Protein AF-A0A0G1YVW8-F1 (afdb_monomer)

Sequence (147 aa):
MKLVPSGYRIFFRPSSGHHAQVIDDNDINVIQISGDFAQLRTLLSLMHEIGHLHADKQYDPGMAKKISDVRKAYTNYSVKLTENDLQLVVQDEINAWDFVLNQLQPFINPPAHPLLSENAIKEDMEHSLKSYRKIIDERLGRVPISL

Solvent-accessible surface area (backbone atoms only — not comparable to full-atom values): 8468 Å² total; per-residue (Å²): 133,75,80,67,63,91,81,56,45,82,42,79,39,78,57,84,85,54,89,64,56,59,49,78,39,78,93,74,32,34,41,39,33,34,58,79,52,61,70,68,57,45,47,52,52,50,41,34,55,42,12,42,63,55,47,40,69,78,42,57,73,69,56,32,49,49,50,52,54,44,56,65,36,70,82,35,86,89,53,90,74,53,72,69,56,54,49,50,49,54,52,45,52,51,45,6,50,52,42,34,54,66,73,42,39,74,42,30,61,69,54,77,39,81,83,42,24,65,64,46,51,49,51,56,49,51,55,51,52,50,55,50,52,45,54,50,26,56,74,70,71,42,80,66,80,84,126

Structure (mmCIF, N/CA/C/O backbone):
data_AF-A0A0G1YVW8-F1
#
_entry.id   AF-A0A0G1YVW8-F1
#
loop_
_atom_site.group_PDB
_atom_site.id
_atom_site.type_symbol
_atom_site.label_atom_id
_atom_site.label_alt_id
_atom_site.label_comp_id
_atom_site.label_asym_id
_atom_site.label_entity_id
_atom_site.label_seq_id
_atom_site.pdbx_PDB_ins_code
_atom_site.Cartn_x
_atom_site.Cartn_y
_atom_site.Cartn_z
_atom_site.occupancy
_atom_site.B_iso_or_equiv
_atom_site.auth_seq_id
_atom_site.auth_comp_id
_atom_site.auth_asym_id
_atom_site.auth_atom_id
_atom_site.pdbx_PDB_model_num
ATOM 1 N N . MET A 1 1 ? -20.355 5.185 3.415 1.00 48.78 1 MET A N 1
ATOM 2 C CA . MET A 1 1 ? -19.438 4.624 2.396 1.00 48.78 1 MET A CA 1
ATOM 3 C C . MET A 1 1 ? -19.146 3.176 2.776 1.00 48.78 1 MET A C 1
ATOM 5 O O . 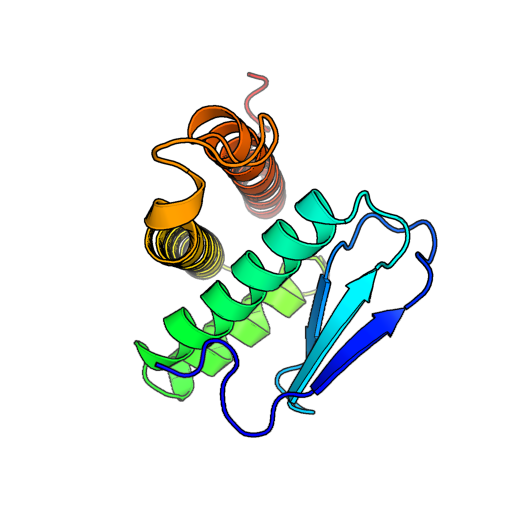MET A 1 1 ? -18.987 2.927 3.963 1.00 48.78 1 MET A O 1
ATOM 9 N N . LYS A 1 2 ? -19.143 2.214 1.841 1.00 58.91 2 LYS A N 1
ATOM 10 C CA . LYS A 1 2 ? -18.641 0.858 2.144 1.00 58.91 2 LYS A CA 1
ATOM 11 C C . LYS A 1 2 ? -17.110 0.908 2.117 1.00 58.91 2 LYS A C 1
ATOM 13 O O . LYS A 1 2 ? -16.564 1.389 1.129 1.00 58.91 2 LYS A O 1
ATOM 18 N N . LEU A 1 3 ? -16.455 0.466 3.196 1.00 70.31 3 LEU A N 1
ATOM 19 C CA . LEU A 1 3 ? -14.991 0.499 3.327 1.00 70.31 3 LEU A CA 1
ATOM 20 C C . LEU A 1 3 ? -14.322 -0.409 2.289 1.00 70.31 3 LEU A C 1
ATOM 22 O O . LEU A 1 3 ? -13.488 0.054 1.523 1.00 70.31 3 LEU A O 1
ATOM 26 N N . VAL A 1 4 ? -14.765 -1.661 2.189 1.00 77.69 4 VAL A N 1
ATOM 27 C CA . VAL A 1 4 ? -14.281 -2.621 1.188 1.00 77.69 4 VAL A CA 1
ATOM 28 C C . VAL A 1 4 ? -15.076 -2.456 -0.119 1.00 77.69 4 VAL A C 1
ATOM 30 O O . VAL A 1 4 ? -16.315 -2.445 -0.063 1.00 77.69 4 VAL A O 1
ATOM 33 N N . PRO A 1 5 ? -14.425 -2.326 -1.294 1.00 72.62 5 PRO A N 1
ATOM 34 C CA . PRO A 1 5 ? -15.119 -2.299 -2.581 1.00 72.62 5 PRO A CA 1
ATOM 35 C C . PRO A 1 5 ? -15.960 -3.564 -2.820 1.00 72.62 5 PRO A C 1
ATOM 37 O O . PRO A 1 5 ? -15.585 -4.668 -2.428 1.00 72.62 5 PRO A O 1
ATOM 40 N N . SER A 1 6 ? -17.112 -3.416 -3.482 1.00 74.62 6 SER A N 1
ATOM 41 C CA . SER A 1 6 ? -17.972 -4.555 -3.828 1.00 74.62 6 SER A CA 1
ATOM 42 C C . SER A 1 6 ? -17.209 -5.586 -4.665 1.00 74.62 6 SER A C 1
ATOM 44 O O . SER A 1 6 ? -16.574 -5.220 -5.647 1.00 74.62 6 SER A O 1
ATOM 46 N N . GLY A 1 7 ? -17.317 -6.866 -4.304 1.00 76.00 7 GLY A N 1
ATOM 47 C CA . GLY A 1 7 ? -16.670 -7.970 -5.025 1.00 76.00 7 GLY A CA 1
ATOM 48 C C . GLY A 1 7 ? -15.345 -8.439 -4.421 1.00 76.00 7 GLY A C 1
ATOM 49 O O . GLY A 1 7 ? -14.922 -9.547 -4.740 1.00 76.00 7 GLY A O 1
ATOM 50 N N . TYR A 1 8 ? -14.743 -7.674 -3.501 1.00 80.12 8 TYR A N 1
ATOM 51 C CA . TYR A 1 8 ? -13.547 -8.111 -2.780 1.00 80.12 8 TYR A CA 1
ATOM 52 C C . TYR A 1 8 ? -13.882 -9.074 -1.640 1.00 80.12 8 TYR A C 1
ATOM 54 O O . TYR A 1 8 ? -14.858 -8.893 -0.906 1.00 80.12 8 TYR A O 1
ATOM 62 N N . ARG A 1 9 ? -13.043 -10.098 -1.478 1.00 80.31 9 ARG A N 1
ATOM 63 C CA . ARG A 1 9 ? -13.095 -11.059 -0.369 1.00 80.31 9 ARG A CA 1
ATOM 64 C C . ARG A 1 9 ? -11.868 -10.886 0.520 1.00 80.31 9 ARG A C 1
ATOM 66 O O . ARG A 1 9 ? -10.756 -10.787 0.014 1.00 80.31 9 ARG A O 1
ATOM 73 N N . ILE A 1 10 ? -12.071 -10.894 1.836 1.00 78.81 10 ILE A N 1
ATOM 74 C CA . ILE A 1 10 ? -10.984 -10.845 2.822 1.00 78.81 10 ILE A CA 1
ATOM 75 C C . ILE A 1 10 ? -10.732 -12.261 3.337 1.00 78.81 10 ILE A C 1
ATOM 77 O O . ILE A 1 10 ? -11.660 -12.916 3.815 1.00 78.81 10 ILE A O 1
ATOM 81 N N . PHE A 1 11 ? -9.488 -12.725 3.260 1.00 77.62 11 PHE A N 1
ATOM 82 C CA . PHE A 1 11 ? -9.065 -14.023 3.779 1.00 77.62 11 PHE A CA 1
ATOM 83 C C . PHE A 1 11 ? -7.999 -13.840 4.853 1.00 77.62 11 PHE A C 1
ATOM 85 O O . PHE A 1 11 ? -6.960 -13.242 4.598 1.00 77.62 11 PHE A O 1
ATOM 92 N N . PHE A 1 12 ? -8.230 -14.405 6.035 1.00 73.69 12 PHE A N 1
ATOM 93 C CA . PHE A 1 12 ? -7.212 -14.499 7.079 1.00 73.69 12 PHE A CA 1
ATOM 94 C C . PHE A 1 12 ? -6.465 -15.823 6.917 1.00 73.69 12 PHE A C 1
ATOM 96 O O . PHE A 1 12 ? -7.084 -16.888 6.940 1.00 73.69 12 PHE A O 1
ATOM 103 N N . ARG A 1 13 ? -5.147 -15.765 6.732 1.00 71.94 13 ARG A N 1
ATOM 104 C CA . ARG A 1 13 ? -4.276 -16.937 6.564 1.00 71.94 13 ARG A CA 1
ATOM 105 C C . ARG A 1 13 ? -3.252 -17.016 7.702 1.00 71.94 13 ARG A C 1
ATOM 107 O O . ARG A 1 13 ? -2.814 -15.967 8.159 1.00 71.94 13 ARG A O 1
ATOM 114 N N . PRO A 1 14 ? -2.819 -18.206 8.140 1.00 66.38 14 PRO A N 1
ATOM 115 C CA . PRO A 1 14 ? -1.661 -18.333 9.032 1.00 66.38 14 PRO A CA 1
ATOM 116 C C . PRO A 1 14 ? -0.419 -17.677 8.400 1.00 66.38 14 PRO A C 1
ATOM 118 O O . PRO A 1 14 ? -0.265 -17.741 7.175 1.00 66.38 14 PRO A O 1
ATOM 121 N N . SER A 1 15 ? 0.460 -17.039 9.182 1.00 62.38 15 SER A N 1
ATOM 122 C CA . SER A 1 15 ? 1.692 -16.451 8.632 1.00 62.38 15 SER A CA 1
ATOM 123 C C . SER A 1 15 ? 2.592 -17.554 8.088 1.00 62.38 15 SER A C 1
ATOM 125 O O . SER A 1 15 ? 2.851 -18.556 8.751 1.00 62.38 15 SER A O 1
ATOM 127 N N . SER A 1 16 ? 3.143 -17.360 6.891 1.00 55.50 16 SER A N 1
ATOM 128 C CA . SER A 1 16 ? 4.136 -18.277 6.323 1.00 55.50 16 SER A CA 1
ATOM 129 C C . SER A 1 16 ? 5.554 -18.028 6.864 1.00 55.50 16 SER A C 1
ATOM 131 O O . SER A 1 16 ? 6.524 -18.442 6.238 1.00 55.50 16 SER A O 1
ATOM 133 N N . GLY A 1 17 ? 5.705 -17.264 7.954 1.00 49.62 17 GLY A N 1
ATOM 134 C CA . GLY A 1 17 ? 7.006 -16.780 8.436 1.00 49.62 17 GLY A CA 1
ATOM 135 C C . GLY A 1 17 ? 7.623 -15.676 7.564 1.00 49.62 17 GLY A C 1
ATOM 136 O O . GLY A 1 17 ? 8.713 -15.195 7.859 1.00 49.62 17 GLY A O 1
ATOM 137 N N . HIS A 1 18 ? 6.925 -15.239 6.512 1.00 45.44 18 HIS A N 1
ATOM 138 C CA . HIS A 1 18 ? 7.307 -14.096 5.691 1.00 45.44 18 HIS A CA 1
ATOM 139 C C . HIS A 1 18 ? 6.506 -12.869 6.128 1.00 45.44 18 HIS A C 1
ATOM 141 O O . HIS A 1 18 ? 5.283 -12.921 6.216 1.00 45.44 18 HIS A O 1
ATOM 147 N N . HIS A 1 19 ? 7.197 -11.755 6.377 1.00 44.28 19 HIS A N 1
ATOM 148 C CA . HIS A 1 19 ? 6.648 -10.488 6.883 1.00 44.28 19 HIS A CA 1
ATOM 149 C C . HIS A 1 19 ? 5.644 -9.777 5.951 1.00 44.28 19 HIS A C 1
ATOM 151 O O . HIS A 1 19 ? 5.289 -8.632 6.216 1.00 44.28 19 HIS A O 1
ATOM 157 N N . ALA A 1 20 ? 5.166 -10.421 4.882 1.00 48.56 20 ALA A N 1
ATOM 158 C CA . ALA A 1 20 ? 4.085 -9.884 4.064 1.00 48.56 20 ALA A CA 1
ATOM 159 C C . ALA A 1 20 ? 2.782 -9.916 4.882 1.00 48.56 20 ALA A C 1
ATOM 161 O O . ALA A 1 20 ? 2.141 -10.963 5.045 1.00 48.56 20 ALA A O 1
ATOM 162 N N . GLN A 1 21 ? 2.446 -8.764 5.465 1.00 55.81 21 GLN A N 1
ATOM 163 C CA . GLN A 1 21 ? 1.298 -8.594 6.354 1.00 55.81 21 GLN A CA 1
ATOM 164 C C . GLN A 1 21 ? -0.016 -8.759 5.593 1.00 55.81 21 GLN A C 1
ATOM 166 O O . GLN A 1 21 ? -0.935 -9.395 6.114 1.00 55.81 21 GLN A O 1
ATOM 171 N N . VAL A 1 22 ? -0.068 -8.270 4.351 1.00 56.94 22 VAL A N 1
ATOM 172 C CA . VAL A 1 22 ? -1.208 -8.424 3.454 1.00 56.94 22 VAL A CA 1
ATOM 173 C C . VAL A 1 22 ? -0.735 -8.600 2.005 1.00 56.94 22 VAL A C 1
ATOM 175 O O . VAL A 1 22 ? 0.336 -8.127 1.636 1.00 56.94 22 VAL A O 1
ATOM 178 N N . ILE A 1 23 ? -1.484 -9.367 1.210 1.00 61.34 23 ILE A N 1
ATOM 179 C CA . ILE A 1 23 ? -1.325 -9.459 -0.246 1.00 61.34 23 ILE A CA 1
ATOM 180 C C . ILE A 1 23 ? -2.685 -9.173 -0.870 1.00 61.34 23 ILE A C 1
ATOM 182 O O . ILE A 1 23 ? -3.627 -9.942 -0.657 1.00 61.34 23 ILE A O 1
ATOM 186 N N . ASP A 1 24 ? -2.770 -8.101 -1.646 1.00 57.16 24 ASP A N 1
ATOM 187 C CA . ASP A 1 24 ? -3.886 -7.851 -2.547 1.00 57.16 24 ASP A CA 1
ATOM 188 C C . ASP A 1 24 ? -3.640 -8.514 -3.911 1.00 57.16 24 ASP A C 1
ATOM 190 O O . ASP A 1 24 ? -2.637 -8.271 -4.590 1.00 57.16 24 ASP A O 1
ATOM 194 N N . ASP A 1 25 ? -4.569 -9.383 -4.300 1.00 65.75 25 ASP A N 1
ATOM 195 C CA . ASP A 1 25 ? -4.660 -9.935 -5.643 1.00 65.75 25 ASP A CA 1
ATOM 196 C C . ASP A 1 25 ? -5.881 -9.343 -6.351 1.00 65.75 25 ASP A C 1
ATOM 198 O O . ASP A 1 25 ? -6.989 -9.900 -6.348 1.00 65.75 25 ASP A O 1
ATOM 202 N N . ASN A 1 26 ? -5.636 -8.191 -6.977 1.00 62.72 26 ASN A N 1
ATOM 203 C CA . ASN A 1 26 ? -6.591 -7.469 -7.810 1.00 62.72 26 ASN A CA 1
ATOM 204 C C . ASN A 1 26 ? -7.163 -8.315 -8.956 1.00 62.72 26 ASN A C 1
ATOM 206 O O . ASN A 1 26 ? -8.278 -8.050 -9.402 1.00 62.72 26 ASN A O 1
ATOM 210 N N . ASP A 1 27 ? -6.454 -9.351 -9.419 1.00 65.38 27 ASP A N 1
ATOM 211 C CA . ASP A 1 27 ? -6.925 -10.176 -10.535 1.00 65.38 27 ASP A CA 1
ATOM 212 C C . ASP A 1 27 ? -8.087 -11.092 -10.102 1.00 65.38 27 ASP A C 1
ATOM 214 O O . ASP A 1 27 ? -8.952 -11.440 -10.909 1.00 65.38 27 ASP A O 1
ATOM 218 N N . ILE A 1 28 ? -8.158 -11.446 -8.811 1.00 72.12 28 ILE A N 1
ATOM 219 C CA . ILE A 1 28 ? -9.218 -12.293 -8.231 1.00 72.12 28 ILE A CA 1
ATOM 220 C C . ILE A 1 28 ? -10.055 -11.590 -7.149 1.00 72.12 28 ILE A C 1
ATOM 222 O O . ILE A 1 28 ? -10.913 -12.236 -6.528 1.00 72.12 28 ILE A O 1
ATOM 226 N N . ASN A 1 29 ? -9.838 -10.285 -6.952 1.00 77.06 29 ASN A N 1
ATOM 227 C CA . ASN A 1 29 ? -10.461 -9.431 -5.936 1.00 77.06 29 ASN A CA 1
ATOM 228 C C . ASN A 1 29 ? -10.339 -10.025 -4.524 1.00 77.06 29 ASN A C 1
ATOM 230 O O . ASN A 1 29 ? -11.338 -10.326 -3.856 1.00 77.06 29 ASN A O 1
ATOM 234 N N . VAL A 1 30 ? -9.108 -10.271 -4.076 1.00 79.12 30 VAL A N 1
ATOM 235 C CA . VAL A 1 30 ? -8.841 -10.886 -2.771 1.00 79.12 30 VAL A CA 1
ATOM 236 C C . VAL A 1 30 ? -7.804 -10.096 -1.984 1.00 79.12 30 VAL A C 1
ATOM 238 O O . VAL A 1 30 ? -6.695 -9.909 -2.458 1.00 79.12 30 VAL A O 1
ATOM 241 N N . ILE A 1 31 ? -8.134 -9.770 -0.731 1.00 77.31 31 ILE A N 1
ATOM 242 C CA . ILE A 1 31 ? -7.188 -9.255 0.266 1.00 77.31 31 ILE A CA 1
ATOM 243 C C . ILE A 1 31 ? -6.832 -10.400 1.222 1.00 77.31 31 ILE A C 1
ATOM 245 O O . ILE A 1 31 ? -7.697 -10.895 1.952 1.00 77.31 31 ILE A O 1
ATOM 249 N N . GLN A 1 32 ? -5.576 -10.847 1.224 1.00 74.44 32 GLN A N 1
ATOM 250 C CA . GLN A 1 32 ? -5.090 -11.906 2.117 1.00 74.44 32 GLN A CA 1
ATOM 251 C C . GLN A 1 32 ? -4.321 -11.319 3.292 1.00 74.44 32 GLN A C 1
ATOM 253 O O . GLN A 1 32 ? -3.245 -10.781 3.083 1.00 74.44 32 GLN A O 1
ATOM 258 N N . ILE A 1 33 ? -4.797 -11.493 4.521 1.00 72.31 33 ILE A N 1
ATOM 259 C CA . ILE A 1 33 ? -4.173 -10.953 5.731 1.00 72.31 33 ILE A CA 1
ATOM 260 C C . ILE A 1 33 ? -3.539 -12.082 6.536 1.00 72.31 33 ILE A C 1
ATOM 262 O O . ILE A 1 33 ? -4.185 -13.090 6.830 1.00 72.31 33 ILE A O 1
ATOM 266 N N . SER A 1 34 ? -2.288 -11.907 6.936 1.00 70.38 34 SER A N 1
ATOM 267 C CA . SER A 1 34 ? -1.614 -12.833 7.846 1.00 70.38 34 SER A CA 1
ATOM 268 C C . SER A 1 34 ? -2.208 -12.703 9.263 1.00 70.38 34 SER A C 1
ATOM 270 O O . SER A 1 34 ? -2.252 -11.620 9.838 1.00 70.38 34 SER A O 1
ATOM 272 N N . GLY A 1 35 ? -2.709 -13.803 9.825 1.00 62.97 35 GLY A N 1
ATOM 273 C CA . GLY A 1 35 ? -3.508 -13.849 11.056 1.00 62.97 35 GLY A CA 1
ATOM 274 C C . GLY A 1 35 ? -2.708 -13.833 12.360 1.00 62.97 35 GLY A C 1
ATOM 275 O O . GLY A 1 35 ? -3.307 -13.762 13.429 1.00 62.97 35 GLY A O 1
ATOM 276 N N . ASP A 1 36 ? -1.378 -13.867 12.282 1.00 64.44 36 ASP A N 1
ATOM 277 C CA . ASP A 1 36 ? -0.509 -14.066 13.452 1.00 64.44 36 ASP A CA 1
ATOM 278 C C . ASP A 1 36 ? -0.110 -12.744 14.139 1.00 64.44 36 ASP A C 1
ATOM 280 O O . ASP A 1 36 ? 0.687 -12.729 15.078 1.00 64.44 36 ASP A O 1
ATOM 284 N N . PHE A 1 37 ? -0.658 -11.616 13.680 1.00 62.66 37 PHE A N 1
ATOM 285 C CA . PHE A 1 37 ? -0.424 -10.294 14.258 1.00 62.66 37 PHE A CA 1
ATOM 286 C C . PHE A 1 37 ? -1.464 -9.942 15.332 1.00 62.66 37 PHE A C 1
ATOM 288 O O . PHE A 1 37 ? -2.592 -10.437 15.336 1.00 62.66 37 PHE A O 1
ATOM 295 N N . ALA A 1 38 ? -1.096 -9.037 16.247 1.00 64.56 38 ALA A N 1
ATOM 296 C CA . ALA A 1 38 ? -2.050 -8.456 17.190 1.00 64.56 38 ALA A CA 1
ATOM 297 C C . ALA A 1 38 ? -3.222 -7.814 16.422 1.00 64.56 38 ALA A C 1
ATOM 299 O O . ALA A 1 38 ? -2.988 -7.072 15.469 1.00 64.56 38 ALA A O 1
ATOM 300 N N . GLN A 1 39 ? -4.463 -8.054 16.865 1.00 68.50 39 GLN A N 1
ATOM 301 C CA . GLN A 1 39 ? -5.703 -7.701 16.144 1.00 68.50 39 GLN A CA 1
ATOM 302 C C . GLN A 1 39 ? -5.737 -6.263 15.594 1.00 68.50 39 GLN A C 1
ATOM 304 O O . GLN A 1 39 ? -6.267 -6.021 14.514 1.00 68.50 39 GLN A O 1
ATOM 309 N N . LEU A 1 40 ? -5.146 -5.310 16.317 1.00 68.81 40 LEU A N 1
ATOM 310 C CA . LEU A 1 40 ? -5.093 -3.904 15.912 1.00 68.81 40 LEU A CA 1
ATOM 311 C C . LEU A 1 40 ? -4.103 -3.633 14.773 1.00 68.81 40 LEU A C 1
ATOM 313 O O . LEU A 1 40 ? -4.411 -2.841 13.889 1.00 68.81 40 LEU A O 1
ATOM 317 N N . ARG A 1 41 ? -2.956 -4.321 14.744 1.00 70.62 41 ARG A N 1
ATOM 318 C CA . ARG A 1 41 ? -2.024 -4.245 13.609 1.00 70.62 41 ARG A CA 1
ATOM 319 C C . ARG A 1 41 ? -2.636 -4.891 12.371 1.00 70.62 41 ARG A C 1
ATOM 321 O O . ARG A 1 41 ? -2.586 -4.303 11.306 1.00 70.62 41 ARG A O 1
ATOM 328 N N . THR A 1 42 ? -3.317 -6.023 12.535 1.00 74.44 42 THR A N 1
ATOM 329 C CA . THR A 1 42 ? -4.089 -6.673 11.464 1.00 74.44 42 THR A CA 1
ATOM 330 C C . THR A 1 42 ? -5.127 -5.728 10.850 1.00 74.44 42 THR A C 1
ATOM 332 O O . THR A 1 42 ? -5.289 -5.691 9.632 1.00 74.44 42 THR A O 1
ATOM 335 N N . LEU A 1 43 ? -5.815 -4.936 11.683 1.00 76.38 43 LEU A N 1
ATOM 336 C CA . LEU A 1 43 ? -6.762 -3.923 11.219 1.00 76.38 43 LEU A CA 1
ATOM 337 C C . LEU A 1 43 ? -6.065 -2.789 10.455 1.00 76.38 43 LEU A C 1
ATOM 339 O O . LEU A 1 43 ? -6.563 -2.386 9.409 1.00 76.38 43 LEU A O 1
ATOM 343 N N . LEU A 1 44 ? -4.927 -2.292 10.949 1.00 78.62 44 LEU A N 1
ATOM 344 C CA . LEU A 1 44 ? -4.146 -1.256 10.265 1.00 78.62 44 LEU A CA 1
ATOM 345 C C . LEU A 1 44 ? -3.660 -1.732 8.893 1.00 78.62 44 LEU A C 1
ATOM 347 O O . LEU A 1 44 ? -3.891 -1.041 7.904 1.00 78.62 44 LEU A O 1
ATOM 351 N N . SER A 1 45 ? -3.086 -2.935 8.808 1.00 78.25 45 SER A N 1
ATOM 352 C CA . SER A 1 45 ? -2.639 -3.508 7.535 1.00 78.25 45 SER A CA 1
ATOM 353 C C . SER A 1 45 ? -3.811 -3.725 6.572 1.00 78.25 45 SER A C 1
ATOM 355 O O . SER A 1 45 ? -3.698 -3.427 5.390 1.00 78.25 45 SER A O 1
ATOM 357 N N . LEU A 1 46 ? -4.974 -4.176 7.058 1.00 82.12 46 LEU A N 1
ATOM 358 C CA . LEU A 1 46 ? -6.179 -4.283 6.228 1.00 82.12 46 LEU A CA 1
ATOM 359 C C . LEU A 1 46 ? -6.633 -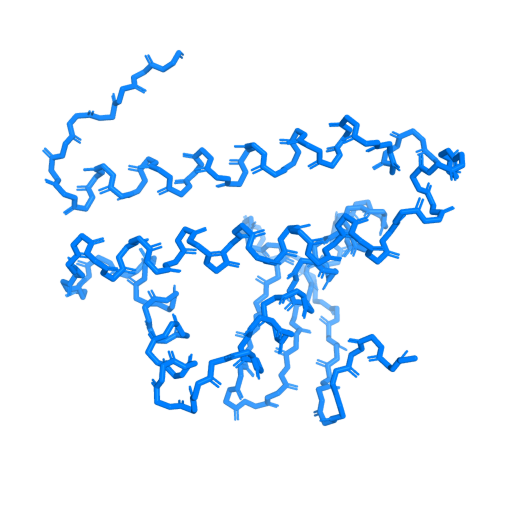2.921 5.692 1.00 82.12 46 LEU A C 1
ATOM 361 O O . LEU A 1 46 ? -6.987 -2.796 4.523 1.00 82.12 46 LEU A O 1
ATOM 365 N N . MET A 1 47 ? -6.656 -1.904 6.550 1.00 84.56 47 MET A N 1
ATOM 366 C CA . MET A 1 47 ? -7.076 -0.560 6.163 1.00 84.56 47 MET A CA 1
ATOM 367 C C . MET A 1 47 ? -6.120 0.060 5.144 1.00 84.56 47 MET A C 1
ATOM 369 O O . MET A 1 47 ? -6.591 0.735 4.232 1.00 84.56 47 MET A O 1
ATOM 373 N N . HIS A 1 48 ? -4.816 -0.194 5.272 1.00 86.06 48 HIS A N 1
ATOM 374 C CA . HIS A 1 48 ? -3.802 0.227 4.306 1.00 86.06 48 HIS A CA 1
ATOM 375 C C . HIS A 1 48 ? -4.083 -0.346 2.913 1.00 86.06 48 HIS A C 1
ATOM 377 O O . HIS A 1 48 ? -4.103 0.371 1.919 1.00 86.06 48 HIS A O 1
ATOM 383 N N . GLU A 1 49 ? -4.447 -1.619 2.852 1.00 84.88 49 GLU A N 1
ATOM 384 C CA . GLU A 1 49 ? -4.671 -2.331 1.590 1.00 84.88 49 GLU A CA 1
ATOM 385 C C . GLU A 1 49 ? -5.983 -1.918 0.936 1.00 84.88 49 GLU A C 1
ATOM 387 O O . GLU A 1 49 ? -6.060 -1.695 -0.268 1.00 84.88 49 GLU A O 1
ATOM 392 N N . ILE A 1 50 ? -7.011 -1.676 1.750 1.00 86.25 50 ILE A N 1
ATOM 393 C CA . ILE A 1 50 ? -8.215 -0.980 1.293 1.00 86.25 50 ILE A CA 1
ATOM 394 C C . ILE A 1 50 ? -7.857 0.420 0.759 1.00 86.25 50 ILE A C 1
ATOM 396 O O . ILE A 1 50 ? -8.464 0.866 -0.214 1.00 86.25 50 ILE A O 1
ATOM 400 N N . GLY A 1 51 ? -6.877 1.099 1.360 1.00 88.19 51 GLY A N 1
ATOM 401 C CA . GLY A 1 51 ? -6.339 2.375 0.895 1.00 88.19 51 GLY A CA 1
ATOM 402 C C . GLY A 1 51 ? -5.837 2.316 -0.544 1.00 88.19 51 GLY A C 1
ATOM 403 O O . GLY A 1 51 ? -6.294 3.124 -1.352 1.00 88.19 51 GLY A O 1
ATOM 404 N N . HIS A 1 52 ? -5.021 1.318 -0.899 1.00 86.62 52 HIS A N 1
ATOM 405 C CA . HIS A 1 52 ? -4.594 1.092 -2.289 1.00 86.62 52 HIS A CA 1
ATOM 406 C C . HIS A 1 52 ? -5.789 0.925 -3.235 1.00 86.62 52 HIS A C 1
ATOM 408 O O . HIS A 1 52 ? -5.853 1.563 -4.282 1.00 86.62 52 HIS A O 1
ATOM 414 N N . LEU A 1 53 ? -6.808 0.160 -2.833 1.00 85.31 53 LEU A N 1
ATOM 415 C CA . LEU A 1 53 ? -8.010 -0.042 -3.652 1.00 85.31 53 LEU A CA 1
ATOM 416 C C . LEU A 1 53 ? -8.840 1.231 -3.869 1.00 85.31 53 LEU A C 1
ATOM 418 O O . LEU A 1 53 ? -9.576 1.341 -4.855 1.00 85.31 53 LEU A O 1
ATOM 422 N N . HIS A 1 54 ? -8.808 2.177 -2.929 1.00 85.25 54 HIS A N 1
ATOM 423 C CA . HIS A 1 54 ? -9.465 3.476 -3.100 1.00 85.25 54 HIS A CA 1
ATOM 424 C C . HIS A 1 54 ? -8.593 4.466 -3.865 1.00 85.25 54 HIS A C 1
ATOM 426 O O . HIS A 1 54 ? -9.148 5.241 -4.644 1.00 85.25 54 HIS A O 1
ATOM 432 N N . ALA A 1 55 ? -7.271 4.423 -3.696 1.00 81.38 55 ALA A N 1
ATOM 433 C CA . ALA A 1 55 ? -6.329 5.195 -4.500 1.00 81.38 55 ALA A CA 1
ATOM 434 C C . ALA A 1 55 ? -6.431 4.802 -5.982 1.00 81.38 55 ALA A C 1
ATOM 436 O O . ALA A 1 55 ? -6.591 5.675 -6.832 1.00 81.38 55 ALA A O 1
ATOM 437 N N . ASP A 1 56 ? -6.504 3.501 -6.283 1.00 80.69 56 ASP A N 1
ATOM 438 C CA . ASP A 1 56 ? -6.647 2.957 -7.640 1.00 80.69 56 ASP A CA 1
ATOM 439 C C . A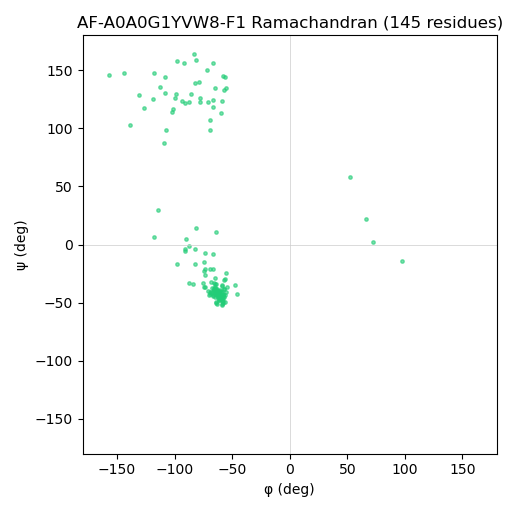SP A 1 56 ? -7.890 3.510 -8.374 1.00 80.69 56 ASP A C 1
ATOM 441 O O . ASP A 1 56 ? -7.865 3.702 -9.588 1.00 80.69 56 ASP A O 1
ATOM 445 N N . LYS A 1 57 ? -8.968 3.861 -7.653 1.00 79.06 57 LYS A N 1
ATOM 446 C CA . LYS A 1 57 ? -10.182 4.477 -8.238 1.00 79.06 57 LYS A CA 1
ATOM 447 C C . LYS A 1 57 ? -10.021 5.945 -8.628 1.00 79.06 57 LYS A C 1
ATOM 449 O O . LYS A 1 57 ? -10.898 6.480 -9.304 1.00 79.06 57 LYS A O 1
ATOM 454 N N . GLN A 1 58 ? -8.969 6.612 -8.160 1.00 78.75 58 GLN A N 1
ATOM 455 C CA . GLN A 1 58 ? -8.659 7.996 -8.532 1.00 78.75 58 GLN A CA 1
AT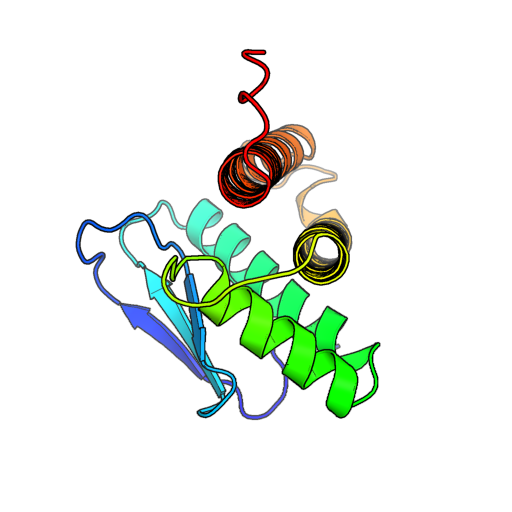OM 456 C C . GLN A 1 58 ? -7.926 8.069 -9.875 1.00 78.75 58 GLN A C 1
ATOM 458 O O . GLN A 1 58 ? -7.874 9.132 -10.495 1.00 78.75 58 GLN A O 1
ATOM 463 N N . TYR A 1 59 ? -7.381 6.942 -10.328 1.00 80.31 59 TYR A N 1
ATOM 464 C CA . TYR A 1 59 ? -6.654 6.815 -11.577 1.00 80.31 59 TYR A CA 1
ATOM 465 C C . TYR A 1 59 ? -7.549 6.266 -12.692 1.00 80.31 59 TYR A C 1
ATOM 467 O O . TYR A 1 59 ? -8.560 5.602 -12.453 1.00 80.31 59 TYR A O 1
ATOM 475 N N . ASP A 1 60 ? -7.166 6.520 -13.944 1.00 85.44 60 ASP A N 1
ATOM 476 C CA . ASP A 1 60 ? -7.745 5.785 -15.063 1.00 85.44 60 ASP A CA 1
ATOM 477 C C . ASP A 1 60 ? -7.333 4.296 -15.001 1.00 85.44 60 ASP A C 1
ATOM 479 O O . ASP A 1 60 ? -6.284 3.966 -14.435 1.00 85.44 60 ASP A O 1
ATOM 483 N N . PRO A 1 61 ? -8.110 3.374 -15.603 1.00 81.69 61 PRO A N 1
ATOM 484 C CA . PRO A 1 61 ? -7.825 1.940 -15.520 1.00 81.69 61 PRO A CA 1
ATOM 485 C C . PRO A 1 61 ? -6.431 1.534 -16.021 1.00 81.69 61 PRO A C 1
ATOM 487 O O . PRO A 1 61 ? -5.862 0.559 -15.529 1.00 81.69 61 PRO A O 1
ATOM 490 N N . GLY A 1 62 ? -5.872 2.261 -16.996 1.00 85.50 62 GLY A N 1
ATOM 491 C CA . GLY A 1 62 ? -4.534 1.996 -17.522 1.00 85.50 62 GLY A CA 1
ATOM 492 C C . GLY A 1 62 ? -3.451 2.334 -16.501 1.00 85.50 62 GLY A C 1
ATOM 493 O O . GLY A 1 62 ? -2.525 1.547 -16.295 1.00 85.50 62 GLY A O 1
ATOM 494 N N . MET A 1 63 ? -3.596 3.467 -15.817 1.00 85.94 63 MET A N 1
ATOM 495 C CA . MET A 1 63 ? -2.689 3.879 -14.750 1.00 85.94 63 MET A CA 1
ATOM 496 C C . MET A 1 63 ? -2.821 3.001 -13.498 1.00 85.94 63 MET A C 1
ATOM 498 O O . MET A 1 63 ? -1.801 2.561 -12.975 1.00 85.94 63 MET A O 1
ATOM 502 N N . ALA A 1 64 ? -4.040 2.661 -13.069 1.00 81.31 64 ALA A N 1
ATOM 503 C CA . ALA A 1 64 ? -4.260 1.747 -11.942 1.00 81.31 64 ALA A CA 1
ATOM 504 C C . ALA A 1 64 ? -3.599 0.378 -12.191 1.00 81.31 64 ALA A C 1
ATOM 506 O O . ALA A 1 64 ? -2.883 -0.157 -11.340 1.00 81.31 64 ALA A O 1
ATOM 507 N N . LYS A 1 65 ? -3.744 -0.159 -13.413 1.00 83.06 65 LYS A N 1
ATOM 508 C CA . LYS A 1 65 ? -3.048 -1.386 -13.812 1.00 83.06 65 LYS A CA 1
ATOM 509 C C . LYS A 1 65 ? -1.529 -1.221 -13.781 1.00 83.06 65 LYS A C 1
ATOM 511 O O . LYS A 1 65 ? -0.843 -2.099 -13.264 1.00 83.06 65 LYS A O 1
ATOM 516 N N . LYS A 1 66 ? -1.003 -0.107 -14.300 1.00 86.25 66 LYS A N 1
ATOM 517 C CA . LYS A 1 66 ? 0.436 0.177 -14.265 1.00 86.25 66 LYS A CA 1
ATOM 518 C C . LYS A 1 66 ? 0.961 0.179 -12.829 1.00 86.25 66 LYS A C 1
ATOM 520 O O . LYS A 1 66 ? 1.964 -0.474 -12.569 1.00 86.25 66 LYS A O 1
ATOM 525 N N . ILE A 1 67 ? 0.297 0.875 -11.908 1.00 85.06 67 ILE A N 1
ATOM 526 C CA . ILE A 1 67 ? 0.696 0.931 -10.494 1.00 85.06 67 ILE A CA 1
ATOM 527 C C . ILE A 1 67 ? 0.721 -0.483 -9.903 1.00 85.06 67 ILE A C 1
ATOM 529 O O . ILE A 1 67 ? 1.742 -0.889 -9.353 1.00 85.06 67 ILE A O 1
ATOM 533 N N . SER A 1 68 ? -0.338 -1.273 -10.105 1.00 82.81 68 SER A N 1
ATOM 534 C CA . SER A 1 68 ? -0.403 -2.664 -9.636 1.00 82.81 68 SER A CA 1
ATOM 535 C C . SER A 1 68 ? 0.724 -3.543 -10.203 1.00 82.81 68 SER A C 1
ATOM 537 O O . SER A 1 68 ? 1.386 -4.265 -9.452 1.00 82.81 68 SER A O 1
ATOM 539 N N . ASP A 1 69 ? 0.998 -3.450 -11.508 1.00 84.00 69 ASP A N 1
ATOM 540 C CA . ASP A 1 69 ? 2.071 -4.206 -12.163 1.00 84.00 69 ASP A CA 1
ATOM 541 C C . ASP A 1 69 ? 3.454 -3.787 -11.623 1.00 84.00 69 ASP A C 1
ATOM 543 O O . ASP A 1 69 ? 4.316 -4.638 -11.385 1.00 84.00 69 ASP A O 1
ATOM 547 N N . VAL A 1 70 ? 3.660 -2.493 -11.352 1.00 84.50 70 VAL A N 1
ATOM 548 C CA . VAL A 1 70 ? 4.896 -1.985 -10.741 1.00 84.50 70 VAL A CA 1
ATOM 549 C C . VAL A 1 70 ? 5.023 -2.439 -9.280 1.00 84.50 70 VAL A C 1
ATOM 551 O O . VAL A 1 70 ? 6.111 -2.881 -8.910 1.00 84.50 70 VAL A O 1
ATOM 554 N N . ARG A 1 71 ? 3.949 -2.439 -8.468 1.00 81.81 71 ARG A N 1
ATOM 555 C CA . ARG A 1 71 ? 3.945 -2.995 -7.091 1.00 81.81 71 ARG A CA 1
ATOM 556 C C . ARG A 1 71 ? 4.361 -4.470 -7.086 1.00 81.81 71 ARG A C 1
ATOM 558 O O . ARG A 1 71 ? 5.216 -4.875 -6.302 1.00 81.81 71 ARG A O 1
ATOM 565 N N . LYS A 1 72 ? 3.824 -5.274 -8.011 1.00 79.69 72 LYS A N 1
ATOM 566 C CA . LYS A 1 72 ? 4.210 -6.689 -8.179 1.00 79.69 72 LYS A CA 1
ATOM 567 C C . LYS A 1 72 ? 5.679 -6.834 -8.603 1.00 79.69 72 LYS A C 1
ATOM 569 O O . LYS A 1 72 ? 6.390 -7.707 -8.109 1.00 79.69 72 LYS A O 1
ATOM 574 N N . ALA A 1 73 ? 6.156 -5.978 -9.506 1.00 82.00 73 ALA A N 1
ATOM 575 C CA . ALA A 1 73 ? 7.535 -5.998 -9.991 1.00 82.00 73 ALA A CA 1
ATOM 576 C C . ALA A 1 73 ? 8.555 -5.446 -8.981 1.00 82.00 73 ALA A C 1
ATOM 578 O O . ALA A 1 73 ? 9.737 -5.784 -9.059 1.00 82.00 73 ALA A O 1
ATOM 579 N N . TYR A 1 74 ? 8.120 -4.623 -8.030 1.00 77.56 74 TYR A N 1
ATOM 580 C CA . TYR A 1 74 ? 8.965 -3.938 -7.057 1.00 77.56 74 TYR A CA 1
ATOM 581 C C . TYR A 1 74 ? 9.788 -4.899 -6.183 1.00 77.56 74 TYR A C 1
ATOM 583 O O . TYR A 1 74 ? 10.967 -4.648 -5.927 1.00 77.56 74 TYR A O 1
ATOM 591 N N . THR A 1 75 ? 9.239 -6.065 -5.837 1.00 73.62 75 THR A N 1
ATOM 592 C CA . THR A 1 75 ? 9.952 -7.130 -5.105 1.00 73.62 75 THR A CA 1
ATOM 593 C C . THR A 1 75 ? 10.653 -8.146 -6.021 1.00 73.62 75 THR A C 1
ATOM 595 O O . THR A 1 75 ? 11.408 -8.992 -5.546 1.00 73.62 75 THR A O 1
ATOM 598 N N . ASN A 1 76 ? 10.474 -8.045 -7.344 1.00 78.44 76 ASN A N 1
ATOM 599 C CA . ASN A 1 76 ? 11.081 -8.926 -8.343 1.00 78.44 76 ASN A CA 1
ATOM 600 C C . ASN A 1 76 ? 12.207 -8.218 -9.129 1.00 78.44 76 ASN A C 1
ATOM 602 O O . ASN A 1 76 ? 11.962 -7.504 -10.105 1.00 78.44 76 ASN A O 1
ATOM 606 N N . TYR A 1 77 ? 13.464 -8.448 -8.737 1.00 73.38 77 TYR A N 1
ATOM 607 C CA . TYR A 1 77 ? 14.646 -7.789 -9.323 1.00 73.38 77 TYR A CA 1
ATOM 608 C C . TYR A 1 77 ? 14.937 -8.168 -10.787 1.00 73.38 77 TYR A C 1
ATOM 610 O O . TYR A 1 77 ? 15.773 -7.529 -11.423 1.00 73.38 77 TYR A O 1
ATOM 618 N N . SER A 1 78 ? 14.239 -9.161 -11.354 1.00 80.31 78 SER A N 1
ATOM 619 C CA . SER A 1 78 ? 14.360 -9.497 -12.782 1.00 80.31 78 SER A CA 1
ATOM 620 C C . SER A 1 78 ? 13.680 -8.479 -13.709 1.00 80.31 78 SER A C 1
ATOM 622 O O . SER A 1 78 ? 14.042 -8.378 -14.881 1.00 80.31 78 SER A O 1
ATOM 624 N N . VAL A 1 79 ? 12.732 -7.689 -13.192 1.00 80.31 79 VAL A N 1
ATOM 625 C CA . VAL A 1 79 ? 12.030 -6.645 -13.949 1.00 80.31 79 VAL A CA 1
ATOM 626 C C . VAL A 1 79 ? 12.739 -5.310 -13.747 1.00 80.31 79 VAL A C 1
ATOM 628 O O . VAL A 1 79 ? 12.885 -4.852 -12.615 1.00 80.31 79 VAL A O 1
ATOM 631 N N . LYS A 1 80 ? 13.169 -4.653 -14.830 1.00 81.69 80 LYS A N 1
ATOM 632 C CA . LYS A 1 80 ? 13.737 -3.298 -14.752 1.00 81.69 80 LYS A CA 1
ATOM 633 C C . LYS A 1 80 ? 12.617 -2.268 -14.603 1.00 81.69 80 LYS A C 1
ATOM 635 O O . LYS A 1 80 ? 11.749 -2.189 -15.464 1.00 81.69 80 LYS A O 1
ATOM 640 N N . LEU A 1 81 ? 12.680 -1.475 -13.537 1.00 84.00 81 LEU A N 1
ATOM 641 C CA . LEU A 1 81 ? 11.772 -0.360 -13.267 1.00 84.00 81 LEU A CA 1
ATOM 642 C C . LEU A 1 81 ? 12.515 0.962 -13.454 1.00 84.00 81 LEU A C 1
ATOM 644 O O . LEU A 1 81 ? 13.705 1.051 -13.146 1.00 84.00 81 LEU A O 1
ATOM 648 N N . THR A 1 82 ? 11.828 1.980 -13.965 1.00 87.12 82 THR A N 1
ATOM 649 C CA . THR A 1 82 ? 12.379 3.339 -14.052 1.00 87.12 82 THR A CA 1
ATOM 650 C C . THR A 1 82 ? 12.201 4.092 -12.731 1.00 87.12 82 THR A C 1
ATOM 652 O O . THR A 1 82 ? 11.387 3.706 -11.896 1.00 87.12 82 THR A O 1
ATOM 655 N N . GLU A 1 83 ? 12.920 5.203 -12.540 1.00 85.00 83 GLU A N 1
ATOM 656 C CA . GLU A 1 83 ? 12.707 6.084 -11.378 1.00 85.00 83 GLU A CA 1
ATOM 657 C C . GLU A 1 83 ? 11.260 6.593 -11.302 1.00 85.00 83 GLU A C 1
ATOM 659 O O . GLU A 1 83 ? 10.677 6.614 -10.223 1.00 85.00 83 GLU A O 1
ATOM 664 N N . ASN A 1 84 ? 10.647 6.903 -12.448 1.00 88.38 84 ASN A N 1
ATOM 665 C CA . ASN A 1 84 ? 9.244 7.313 -12.504 1.00 88.38 84 ASN A CA 1
ATOM 666 C C . ASN A 1 84 ? 8.297 6.191 -12.051 1.00 88.38 84 ASN A C 1
ATOM 668 O O . ASN A 1 84 ? 7.321 6.464 -11.363 1.00 88.38 84 ASN A O 1
ATOM 672 N N . ASP A 1 85 ? 8.575 4.932 -12.406 1.00 85.94 85 ASP A N 1
ATOM 673 C CA . ASP A 1 85 ? 7.765 3.797 -11.943 1.00 85.94 85 ASP A CA 1
ATOM 674 C C . ASP A 1 85 ? 7.872 3.634 -10.423 1.00 85.94 85 ASP A C 1
ATOM 676 O O . ASP A 1 85 ? 6.876 3.443 -9.734 1.00 85.94 85 ASP A O 1
ATOM 680 N N . LEU A 1 86 ? 9.079 3.785 -9.884 1.00 82.94 86 LEU A N 1
ATOM 681 C CA . LEU A 1 86 ? 9.329 3.712 -8.448 1.00 82.94 86 LEU A CA 1
ATOM 682 C C . LEU A 1 86 ? 8.660 4.861 -7.677 1.00 82.94 86 LEU A C 1
ATOM 684 O O . LEU A 1 86 ? 8.106 4.630 -6.605 1.00 82.94 86 LEU A O 1
ATOM 688 N N . GLN A 1 87 ? 8.650 6.077 -8.227 1.00 84.31 87 GLN A N 1
ATOM 689 C CA . GLN A 1 87 ? 7.934 7.215 -7.641 1.00 84.31 87 GLN A CA 1
ATOM 690 C C . GLN A 1 87 ? 6.416 7.006 -7.621 1.00 84.31 87 GLN A C 1
ATOM 692 O O . GLN A 1 87 ? 5.771 7.425 -6.662 1.00 84.31 87 GLN A O 1
ATOM 697 N N . LEU A 1 88 ? 5.847 6.326 -8.625 1.00 85.62 88 LEU A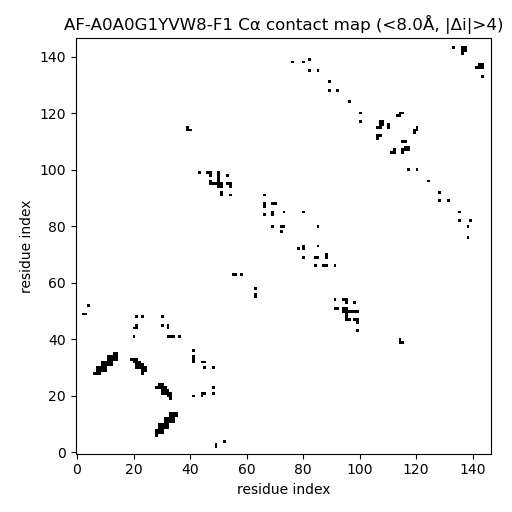 N 1
ATOM 698 C CA . LEU A 1 88 ? 4.422 5.976 -8.627 1.00 85.62 88 LEU A CA 1
ATOM 699 C C . LEU A 1 88 ? 4.061 5.066 -7.449 1.00 85.62 88 LEU A C 1
ATOM 701 O O . LEU A 1 88 ? 3.040 5.295 -6.812 1.00 85.62 88 LEU A O 1
ATOM 705 N N . VAL A 1 89 ? 4.909 4.087 -7.123 1.00 82.69 89 VAL A N 1
ATOM 706 C CA . VAL A 1 89 ? 4.690 3.211 -5.958 1.00 82.69 89 VAL A CA 1
ATOM 707 C C . VAL A 1 89 ? 4.746 4.004 -4.656 1.00 82.69 89 VAL A C 1
ATOM 709 O O . VAL A 1 89 ? 3.879 3.839 -3.810 1.00 82.69 89 VAL A O 1
ATOM 712 N N . VAL A 1 90 ? 5.715 4.912 -4.502 1.00 85.31 90 VAL A N 1
ATOM 713 C CA . VAL A 1 90 ? 5.799 5.759 -3.296 1.00 85.31 90 VAL A CA 1
ATOM 714 C C . VAL A 1 90 ? 4.555 6.629 -3.142 1.00 85.31 90 VAL A C 1
ATOM 716 O O . VAL A 1 90 ? 4.033 6.760 -2.039 1.00 85.31 90 VAL A O 1
ATOM 719 N N . GLN A 1 91 ? 4.078 7.231 -4.232 1.00 86.62 91 GLN A N 1
ATOM 720 C CA . GLN A 1 91 ? 2.884 8.068 -4.178 1.00 86.62 91 GLN A CA 1
ATOM 721 C C . GLN A 1 91 ? 1.632 7.253 -3.840 1.00 86.62 91 GLN A C 1
ATOM 723 O O . GLN A 1 91 ? 0.788 7.723 -3.083 1.00 86.62 91 GLN A O 1
ATOM 728 N N . ASP A 1 92 ? 1.518 6.043 -4.379 1.00 86.50 92 ASP A N 1
ATOM 729 C CA . ASP A 1 92 ? 0.421 5.129 -4.074 1.00 86.50 92 ASP A CA 1
ATOM 730 C C . ASP A 1 92 ? 0.407 4.710 -2.592 1.00 86.50 92 ASP A C 1
ATOM 732 O O . ASP A 1 92 ? -0.640 4.761 -1.953 1.00 86.50 92 ASP A O 1
ATOM 736 N N . GLU A 1 93 ? 1.571 4.414 -2.008 1.00 86.38 93 GLU A N 1
ATOM 737 C CA . GLU A 1 93 ? 1.725 4.151 -0.568 1.00 86.38 93 GLU A CA 1
ATOM 738 C C . GLU A 1 93 ? 1.307 5.352 0.288 1.00 86.38 93 GLU A C 1
ATOM 740 O O . GLU A 1 93 ? 0.561 5.203 1.254 1.00 86.38 93 GLU A O 1
ATOM 745 N N . ILE A 1 94 ? 1.732 6.567 -0.079 1.00 86.81 94 ILE A N 1
ATOM 746 C CA . ILE A 1 94 ? 1.309 7.793 0.617 1.00 86.81 94 ILE A CA 1
ATOM 747 C C . ILE A 1 94 ? -0.217 7.933 0.565 1.00 86.81 94 ILE A C 1
ATOM 749 O O . ILE A 1 94 ? -0.850 8.158 1.594 1.00 86.81 94 ILE A O 1
ATOM 753 N N . ASN A 1 95 ? -0.819 7.738 -0.610 1.00 88.44 95 ASN A N 1
ATOM 754 C CA . ASN A 1 95 ? -2.268 7.837 -0.782 1.00 88.44 95 ASN A CA 1
ATOM 755 C C . ASN A 1 95 ? -3.022 6.779 0.043 1.00 88.44 95 ASN A C 1
ATOM 757 O O . ASN A 1 95 ? -4.086 7.066 0.599 1.00 88.44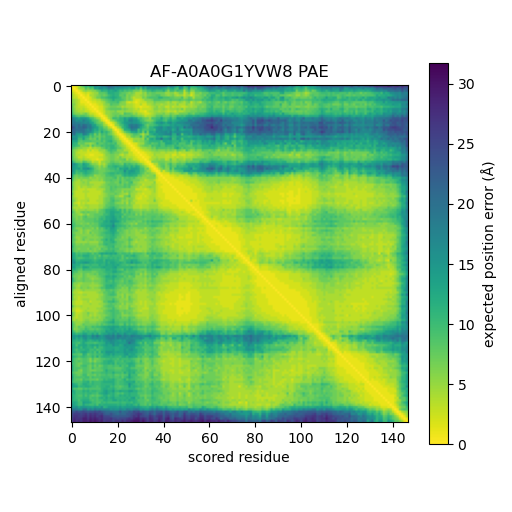 95 ASN A O 1
ATOM 761 N N . ALA A 1 96 ? -2.480 5.563 0.139 1.00 88.75 96 ALA A N 1
ATOM 762 C CA . ALA A 1 96 ? -3.039 4.497 0.956 1.00 88.75 96 ALA A CA 1
ATOM 763 C C . ALA A 1 96 ? -2.997 4.850 2.451 1.00 88.75 96 ALA A C 1
ATOM 765 O O . ALA A 1 96 ? -4.012 4.721 3.139 1.00 88.75 96 ALA A O 1
ATOM 766 N N . TRP A 1 97 ? -1.879 5.378 2.956 1.00 87.12 97 TRP A N 1
ATOM 767 C CA . TRP A 1 97 ? -1.772 5.842 4.345 1.00 87.12 97 TRP A CA 1
ATOM 768 C C . TRP A 1 97 ? -2.658 7.053 4.648 1.00 87.12 97 TRP A C 1
ATOM 770 O O . TRP A 1 97 ? -3.310 7.082 5.696 1.00 87.12 97 TRP A O 1
ATOM 780 N N . ASP A 1 98 ? -2.771 8.006 3.724 1.00 87.25 98 ASP A N 1
ATOM 781 C CA . ASP A 1 98 ? -3.695 9.137 3.849 1.00 87.25 98 ASP A CA 1
ATOM 782 C C . ASP A 1 98 ? -5.146 8.656 3.953 1.00 87.25 98 ASP A C 1
ATOM 784 O O . ASP A 1 98 ? -5.934 9.173 4.753 1.00 87.25 98 ASP A O 1
ATOM 788 N N . PHE A 1 99 ? -5.521 7.625 3.192 1.00 88.69 99 PHE A N 1
ATOM 789 C CA . PHE A 1 99 ? -6.825 6.987 3.338 1.00 88.69 99 PHE A CA 1
ATOM 790 C C . PHE A 1 99 ? -7.010 6.397 4.743 1.00 88.69 99 PHE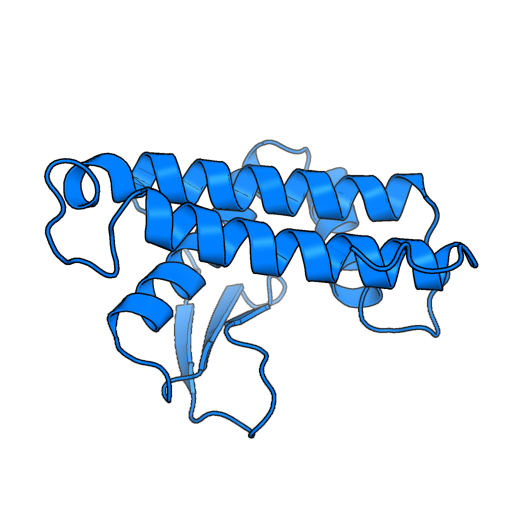 A C 1
ATOM 792 O O . PHE A 1 99 ? -8.043 6.647 5.369 1.00 88.69 99 PHE A O 1
ATOM 799 N N . VAL A 1 100 ? -6.022 5.661 5.267 1.00 86.44 100 VAL A N 1
ATOM 800 C CA . VAL A 1 100 ? -6.077 5.073 6.619 1.00 86.44 100 VAL A CA 1
ATOM 801 C C . VAL A 1 100 ? -6.278 6.149 7.679 1.00 86.44 100 VAL A C 1
ATOM 803 O O . VAL A 1 100 ? -7.200 6.033 8.488 1.00 86.44 100 VAL A O 1
ATOM 806 N N . LEU A 1 101 ? -5.463 7.206 7.654 1.00 84.31 101 LEU A N 1
ATOM 807 C CA . LEU A 1 101 ? -5.539 8.314 8.608 1.00 84.31 101 LEU A CA 1
ATOM 808 C C . LEU A 1 101 ? -6.921 8.970 8.589 1.00 84.31 101 LEU A C 1
ATOM 810 O O . LEU A 1 101 ? -7.509 9.198 9.645 1.00 84.31 101 LEU A O 1
ATOM 814 N N . ASN A 1 102 ? -7.478 9.199 7.399 1.00 85.94 102 ASN A N 1
ATOM 815 C CA . ASN A 1 102 ? -8.804 9.790 7.246 1.00 85.94 102 ASN A CA 1
ATOM 816 C C . ASN A 1 102 ? -9.930 8.868 7.737 1.00 85.94 102 ASN A C 1
ATOM 818 O O . ASN A 1 102 ? -10.866 9.334 8.385 1.00 85.94 102 ASN A O 1
ATOM 822 N N . GLN A 1 103 ? -9.867 7.564 7.450 1.00 85.06 103 GLN A N 1
ATOM 823 C CA . GLN A 1 103 ? -10.911 6.621 7.870 1.00 85.06 103 GLN A CA 1
ATOM 824 C C . GLN A 1 103 ? -10.849 6.286 9.361 1.00 85.06 103 GLN A C 1
ATOM 826 O O . GLN A 1 103 ? -11.886 6.040 9.979 1.00 85.06 103 GLN A O 1
ATOM 831 N N . LEU A 1 104 ? -9.650 6.260 9.944 1.00 80.19 104 LEU A N 1
ATOM 832 C CA . LEU A 1 104 ? -9.452 5.931 11.352 1.00 80.19 104 LEU A CA 1
ATOM 833 C C . LEU A 1 104 ? -9.476 7.154 12.270 1.00 80.19 104 LEU A C 1
ATOM 835 O O . LEU A 1 104 ? -9.460 6.977 13.486 1.00 80.19 104 LEU A O 1
ATOM 839 N N . GLN A 1 105 ? -9.586 8.372 11.729 1.00 80.25 105 GLN A N 1
ATOM 840 C CA . GLN A 1 105 ? -9.619 9.624 12.493 1.00 80.25 105 GLN A CA 1
ATOM 841 C C . GLN A 1 105 ? -10.554 9.584 13.724 1.00 80.25 105 GLN A C 1
ATOM 843 O O . GLN A 1 105 ? -10.098 9.983 14.799 1.00 80.25 105 GLN A O 1
ATOM 848 N N . PRO A 1 106 ? -11.777 9.009 13.657 1.00 79.00 106 PRO A N 1
ATOM 849 C CA . PRO A 1 106 ? -12.666 8.909 14.821 1.00 79.00 106 PRO A CA 1
ATOM 850 C C . PRO A 1 106 ? -12.164 7.988 15.946 1.00 79.00 106 PRO A C 1
ATOM 852 O O . PRO A 1 106 ? -12.627 8.096 17.077 1.00 79.00 106 PRO A O 1
ATOM 855 N N . PHE A 1 107 ? -11.252 7.062 15.642 1.00 73.88 107 PHE A N 1
ATOM 856 C CA . PHE A 1 107 ? -10.645 6.129 16.600 1.00 73.88 107 PHE A CA 1
ATOM 857 C C . PHE A 1 107 ? -9.273 6.592 17.085 1.00 73.88 107 PHE A C 1
ATOM 859 O O . PHE A 1 107 ? -8.773 6.072 18.082 1.00 73.88 107 PHE A O 1
ATOM 866 N N . ILE A 1 108 ? -8.675 7.539 16.361 1.00 69.88 108 ILE A N 1
ATOM 867 C CA . ILE A 1 108 ? -7.392 8.162 16.672 1.00 69.88 108 ILE A CA 1
ATOM 868 C C . ILE A 1 108 ? -7.586 9.369 17.595 1.00 69.88 108 ILE A C 1
ATOM 870 O O . ILE A 1 108 ? -6.732 9.632 18.443 1.00 69.88 108 ILE A O 1
ATOM 874 N N . ASN A 1 109 ? -8.706 10.090 17.463 1.00 68.94 109 ASN A N 1
ATOM 875 C CA . ASN A 1 109 ? -8.986 11.287 18.250 1.00 68.94 109 ASN A CA 1
ATOM 876 C C . ASN A 1 109 ? -10.458 11.364 18.729 1.00 68.94 109 ASN A C 1
ATOM 878 O O . ASN A 1 109 ? -11.329 11.746 17.943 1.00 68.94 109 ASN A O 1
ATOM 882 N N . PRO A 1 110 ? -10.748 11.064 20.013 1.00 68.31 110 PRO A N 1
ATOM 883 C CA . PRO A 1 110 ? -9.810 10.598 21.038 1.00 68.31 110 PRO A CA 1
ATOM 884 C C . PRO A 1 110 ? -9.362 9.144 20.784 1.00 68.31 110 PRO A C 1
ATOM 886 O O . PRO A 1 110 ? -10.136 8.356 20.238 1.00 68.31 110 PRO A O 1
ATOM 889 N N . PRO A 1 111 ? -8.136 8.759 21.185 1.00 67.88 111 PRO A N 1
ATOM 890 C CA . PRO A 1 111 ? -7.610 7.434 20.888 1.00 67.88 111 PRO A CA 1
ATOM 891 C C . PRO A 1 111 ? -8.402 6.356 21.632 1.00 67.88 111 PRO A C 1
ATOM 893 O O . PRO A 1 111 ? -8.405 6.304 22.862 1.00 67.88 111 PRO A O 1
ATOM 896 N N . ALA A 1 112 ? -9.033 5.453 20.883 1.00 71.56 112 ALA A N 1
ATOM 897 C CA . ALA A 1 112 ? -9.727 4.291 21.438 1.00 71.56 112 ALA A CA 1
ATOM 898 C C . ALA A 1 112 ? -8.747 3.257 22.028 1.00 71.56 112 ALA A C 1
ATOM 900 O O . ALA A 1 112 ? -9.131 2.431 22.855 1.00 71.56 112 ALA A O 1
ATOM 901 N N . HIS A 1 113 ? -7.479 3.291 21.597 1.00 72.94 113 HIS A N 1
ATOM 902 C CA . HIS A 1 113 ? -6.410 2.409 22.059 1.00 72.94 113 HIS A CA 1
ATOM 903 C C . HIS A 1 113 ? -5.023 3.052 21.823 1.00 72.94 113 HIS A C 1
ATOM 905 O O . HIS A 1 113 ? -4.848 3.698 20.791 1.00 72.94 113 HIS A O 1
ATOM 911 N N . PRO A 1 114 ? -4.000 2.841 22.681 1.00 69.69 114 PRO A N 1
ATOM 912 C CA . PRO A 1 114 ? -2.648 3.395 22.476 1.00 69.69 114 PRO A CA 1
ATOM 913 C C . PRO A 1 114 ? -2.008 3.046 21.119 1.00 69.69 114 PRO A C 1
ATOM 915 O O . PRO A 1 114 ? -1.347 3.879 20.502 1.00 69.69 114 PRO A O 1
ATOM 918 N N . LEU A 1 115 ? -2.261 1.825 20.632 1.00 67.88 115 LEU A N 1
ATOM 919 C CA . LEU A 1 115 ? -1.817 1.337 19.312 1.00 67.88 115 LEU A CA 1
ATOM 920 C C . LEU A 1 115 ? -2.585 1.939 18.119 1.00 67.88 115 LEU A C 1
ATOM 922 O O . LEU A 1 115 ? -2.219 1.684 16.982 1.00 67.88 115 LEU A O 1
ATOM 926 N N . LEU A 1 116 ? -3.650 2.701 18.367 1.00 68.75 116 LEU A N 1
ATOM 927 C CA . LEU A 1 116 ? -4.405 3.451 17.359 1.00 68.75 116 LEU A CA 1
ATOM 928 C C . LEU A 1 116 ? -4.262 4.962 17.590 1.00 68.75 116 LEU A C 1
ATOM 930 O O . LEU A 1 116 ? -5.176 5.729 17.314 1.00 68.75 116 LEU A O 1
ATOM 934 N N . SER A 1 117 ? -3.130 5.395 18.145 1.00 73.94 117 SER A N 1
ATOM 935 C CA . SER A 1 117 ? -2.802 6.816 18.249 1.00 73.94 117 SER A CA 1
ATOM 936 C C . SER A 1 117 ? -2.223 7.345 16.937 1.00 73.94 117 SER A C 1
ATOM 938 O O . SER A 1 117 ? -1.675 6.591 16.132 1.00 73.94 117 SER A O 1
ATOM 940 N N . GLU A 1 118 ? -2.297 8.662 16.741 1.00 76.75 118 GLU A N 1
ATOM 941 C CA . GLU A 1 118 ? -1.732 9.328 15.562 1.00 76.75 118 GLU A CA 1
ATOM 942 C C . GLU A 1 118 ? -0.229 9.040 15.431 1.00 76.75 118 GLU A C 1
ATOM 944 O O . GLU A 1 118 ? 0.261 8.786 14.335 1.00 76.75 118 GLU A O 1
ATOM 949 N N . ASN A 1 119 ? 0.486 9.003 16.560 1.00 78.44 119 ASN A N 1
ATOM 950 C CA . ASN A 1 119 ? 1.914 8.694 16.593 1.00 78.44 119 ASN A CA 1
ATOM 951 C C . ASN A 1 119 ? 2.200 7.246 16.183 1.00 78.44 119 ASN A C 1
ATOM 953 O O . ASN A 1 119 ? 3.081 7.028 15.362 1.00 78.44 119 ASN A O 1
ATOM 957 N N . ALA A 1 120 ? 1.434 6.271 16.688 1.00 75.00 120 ALA A N 1
ATOM 958 C CA . ALA A 1 120 ? 1.629 4.865 16.330 1.00 75.00 120 ALA A CA 1
ATOM 959 C C . ALA A 1 120 ? 1.434 4.625 14.822 1.00 75.00 120 ALA A C 1
ATOM 961 O O . ALA A 1 120 ? 2.201 3.896 14.200 1.00 75.00 120 ALA A O 1
ATOM 962 N N . ILE A 1 121 ? 0.439 5.283 14.220 1.00 74.88 121 ILE A N 1
ATOM 963 C CA . ILE A 1 121 ? 0.178 5.168 12.779 1.00 74.88 121 ILE A CA 1
ATOM 964 C C . ILE A 1 121 ? 1.271 5.868 11.966 1.00 74.88 121 ILE A C 1
ATOM 966 O O . ILE A 1 121 ? 1.714 5.328 10.956 1.00 74.88 121 ILE A O 1
ATOM 970 N N . LYS A 1 122 ? 1.752 7.035 12.415 1.00 78.56 122 LYS A N 1
ATOM 971 C CA . LYS A 1 122 ? 2.897 7.710 11.785 1.00 78.56 122 LYS A CA 1
ATOM 972 C C . LYS A 1 122 ? 4.164 6.860 11.838 1.00 78.56 122 LYS A C 1
ATOM 974 O O . LYS A 1 122 ? 4.855 6.780 10.832 1.00 78.56 122 LYS A O 1
ATOM 979 N N . GLU A 1 123 ? 4.441 6.193 12.955 1.00 80.69 123 GLU A N 1
ATOM 980 C CA . GLU A 1 123 ? 5.592 5.290 13.088 1.00 80.69 123 GLU A CA 1
ATOM 981 C C . GLU A 1 123 ? 5.508 4.102 12.113 1.00 80.69 123 GLU A C 1
ATOM 983 O O . GLU A 1 123 ? 6.486 3.800 11.425 1.00 80.69 123 GLU A O 1
ATOM 988 N N . ASP A 1 124 ? 4.344 3.449 12.001 1.00 77.12 124 ASP A N 1
ATOM 989 C CA . ASP A 1 124 ? 4.142 2.343 11.051 1.00 77.12 124 ASP A CA 1
ATOM 990 C C . ASP A 1 124 ? 4.236 2.833 9.581 1.00 77.12 124 ASP A C 1
ATOM 992 O O . ASP A 1 124 ? 4.837 2.156 8.734 1.00 77.12 124 ASP A O 1
ATOM 996 N N . MET A 1 125 ? 3.729 4.035 9.275 1.00 81.25 125 MET A N 1
ATOM 997 C CA . MET A 1 125 ? 3.872 4.683 7.962 1.00 81.25 125 MET A CA 1
ATOM 998 C C . MET A 1 125 ? 5.340 4.995 7.641 1.00 81.25 125 MET A C 1
ATOM 1000 O O . MET A 1 125 ? 5.832 4.642 6.568 1.00 81.25 125 MET A O 1
ATOM 1004 N N . GLU A 1 126 ? 6.072 5.624 8.563 1.00 82.69 126 GLU A N 1
ATOM 1005 C CA . GLU A 1 126 ? 7.493 5.947 8.397 1.00 82.69 126 GLU A CA 1
ATOM 1006 C C . GLU A 1 126 ? 8.333 4.687 8.177 1.00 82.69 126 GLU A C 1
ATOM 1008 O O . GLU A 1 126 ? 9.214 4.670 7.312 1.00 82.69 126 GLU A O 1
ATOM 1013 N N . HIS A 1 127 ? 8.045 3.610 8.913 1.00 80.12 127 HIS A N 1
ATOM 1014 C CA . HIS A 1 127 ? 8.718 2.328 8.734 1.00 80.12 127 HIS A CA 1
ATOM 1015 C C . HIS A 1 127 ? 8.485 1.754 7.330 1.00 80.12 127 HIS A C 1
ATOM 1017 O O . HIS A 1 127 ? 9.438 1.331 6.664 1.00 80.12 127 HIS A O 1
ATOM 1023 N N . SER A 1 128 ? 7.237 1.797 6.859 1.00 74.75 128 SER A N 1
ATOM 1024 C CA . SER A 1 128 ? 6.849 1.321 5.528 1.00 74.75 128 SER A CA 1
ATOM 1025 C C . SER A 1 128 ? 7.537 2.141 4.431 1.00 74.75 128 SER A C 1
ATOM 1027 O O . SER A 1 128 ? 8.264 1.589 3.603 1.00 74.75 128 SER A O 1
ATOM 1029 N N . LEU A 1 129 ? 7.444 3.473 4.487 1.00 79.81 129 LEU A N 1
ATOM 1030 C CA . LEU A 1 129 ? 8.066 4.379 3.512 1.00 79.81 129 LEU A CA 1
ATOM 1031 C C . LEU A 1 129 ? 9.602 4.305 3.514 1.00 79.81 129 LEU A C 1
ATOM 1033 O O . LEU A 1 129 ? 10.233 4.420 2.458 1.00 79.81 129 LEU A O 1
ATOM 1037 N N . LYS A 1 130 ? 10.233 4.072 4.673 1.00 80.62 130 LYS A N 1
ATOM 1038 C CA . LYS A 1 130 ? 11.688 3.866 4.768 1.00 80.62 130 LYS A CA 1
ATOM 1039 C C . LYS A 1 130 ? 12.122 2.594 4.044 1.00 80.62 130 LYS A C 1
ATOM 1041 O O . LYS A 1 130 ? 13.130 2.621 3.334 1.00 80.62 130 LYS A O 1
ATOM 1046 N N . SER A 1 131 ? 11.366 1.504 4.194 1.00 75.56 131 SER A N 1
ATOM 1047 C CA . SER A 1 131 ? 11.579 0.282 3.410 1.00 75.56 131 SER A CA 1
ATOM 1048 C C . SER A 1 131 ? 11.469 0.586 1.916 1.00 75.56 131 SER A C 1
ATOM 1050 O O . SER A 1 131 ? 12.345 0.191 1.139 1.00 75.56 131 SER A O 1
ATOM 1052 N N . TYR A 1 132 ? 10.473 1.402 1.540 1.00 74.75 132 TYR A N 1
ATOM 1053 C CA . TYR A 1 132 ? 10.274 1.779 0.150 1.00 74.75 132 TYR A CA 1
ATOM 1054 C C . TYR A 1 132 ? 11.479 2.486 -0.458 1.00 74.75 132 TYR A C 1
ATOM 1056 O O . TYR A 1 132 ? 12.019 2.058 -1.482 1.00 74.75 132 TYR A O 1
ATOM 1064 N N . ARG A 1 133 ? 11.947 3.528 0.230 1.00 76.88 133 ARG A N 1
ATOM 1065 C CA . ARG A 1 133 ? 13.096 4.334 -0.184 1.00 76.88 133 ARG A CA 1
ATOM 1066 C C . ARG A 1 133 ? 14.372 3.510 -0.330 1.00 76.88 133 ARG A C 1
ATOM 1068 O O . ARG A 1 133 ? 15.090 3.684 -1.308 1.00 76.88 133 ARG A O 1
ATOM 1075 N N . LYS A 1 134 ? 14.623 2.575 0.592 1.00 79.69 134 LYS A N 1
ATOM 1076 C CA . LYS A 1 134 ? 15.809 1.709 0.554 1.00 79.69 134 LYS A CA 1
ATOM 1077 C C . LYS A 1 134 ? 15.877 0.885 -0.734 1.00 79.69 134 LYS A C 1
ATOM 1079 O O . LYS A 1 134 ? 16.900 0.891 -1.409 1.00 79.69 134 LYS A O 1
ATOM 1084 N N . ILE A 1 135 ? 14.797 0.194 -1.090 1.00 73.62 135 ILE A N 1
ATOM 1085 C CA . ILE A 1 135 ? 14.765 -0.644 -2.300 1.00 73.62 135 ILE A CA 1
ATOM 1086 C C . ILE A 1 135 ? 14.819 0.231 -3.559 1.00 73.62 135 ILE A C 1
ATOM 1088 O O . ILE A 1 135 ? 15.400 -0.181 -4.558 1.00 73.62 135 ILE A O 1
ATOM 1092 N N . ILE A 1 136 ? 14.261 1.446 -3.534 1.00 78.25 136 ILE A N 1
ATOM 1093 C CA . ILE A 1 136 ? 14.402 2.402 -4.645 1.00 78.25 136 ILE A CA 1
ATOM 1094 C C . ILE A 1 136 ? 15.867 2.763 -4.855 1.00 78.25 136 ILE A C 1
ATOM 1096 O O . ILE A 1 136 ? 16.356 2.690 -5.982 1.00 78.25 136 ILE A O 1
ATOM 1100 N N . ASP A 1 137 ? 16.576 3.099 -3.780 1.00 78.88 137 ASP A N 1
ATOM 1101 C CA . ASP A 1 137 ? 17.999 3.406 -3.849 1.00 78.88 137 ASP A CA 1
ATOM 1102 C C . ASP A 1 137 ? 18.791 2.202 -4.386 1.00 78.88 137 ASP A C 1
ATOM 1104 O O . ASP A 1 137 ? 19.564 2.357 -5.332 1.00 78.88 137 ASP A O 1
ATOM 1108 N N . GLU A 1 138 ? 18.511 0.985 -3.905 1.00 81.44 138 GLU A N 1
ATOM 1109 C CA . GLU A 1 138 ? 19.110 -0.254 -4.426 1.00 81.44 138 GLU A CA 1
ATOM 1110 C C . GLU A 1 138 ? 18.837 -0.463 -5.926 1.00 81.44 138 GLU A C 1
ATOM 1112 O O . GLU A 1 138 ? 19.751 -0.775 -6.692 1.00 81.44 138 GLU A O 1
ATOM 1117 N N . ARG A 1 139 ? 17.592 -0.262 -6.373 1.00 77.12 139 ARG A N 1
ATOM 1118 C CA . ARG A 1 139 ? 17.176 -0.412 -7.780 1.00 77.12 139 ARG A CA 1
ATOM 1119 C C . ARG A 1 139 ? 17.830 0.619 -8.696 1.00 77.12 139 ARG A C 1
ATOM 1121 O O . ARG A 1 139 ? 18.106 0.307 -9.853 1.00 77.12 139 ARG A O 1
ATOM 1128 N N . LEU A 1 140 ? 18.080 1.823 -8.187 1.00 79.75 140 LEU A N 1
ATOM 1129 C CA . LEU A 1 140 ? 18.735 2.912 -8.913 1.00 79.75 140 LEU A CA 1
ATOM 1130 C C . LEU A 1 140 ? 20.267 2.866 -8.801 1.00 79.75 140 LEU A C 1
ATOM 1132 O O . LEU A 1 140 ? 20.940 3.720 -9.378 1.00 79.75 140 LEU A O 1
ATOM 1136 N N . GLY A 1 141 ? 20.830 1.895 -8.072 1.00 77.69 141 GLY A N 1
ATOM 1137 C CA . GLY A 1 141 ? 22.270 1.808 -7.815 1.00 77.69 141 GLY A CA 1
ATOM 1138 C C . GLY A 1 141 ? 22.801 2.956 -6.950 1.00 77.69 141 GLY A C 1
ATOM 1139 O O . GLY A 1 141 ? 23.992 3.264 -6.995 1.00 77.69 141 GLY A O 1
ATOM 1140 N N . ARG A 1 142 ? 21.926 3.614 -6.184 1.00 78.81 142 ARG A N 1
ATOM 1141 C CA . ARG A 1 142 ? 22.282 4.644 -5.206 1.00 78.81 142 ARG A CA 1
ATOM 1142 C C . ARG A 1 142 ? 22.723 3.942 -3.923 1.00 78.81 142 ARG A C 1
ATOM 1144 O O . ARG A 1 142 ? 22.132 2.949 -3.507 1.00 78.81 142 ARG A O 1
ATOM 1151 N N . VAL A 1 143 ? 23.781 4.441 -3.290 1.00 60.88 143 VAL A N 1
ATOM 1152 C CA . VAL A 1 143 ? 24.190 3.930 -1.976 1.00 60.88 143 VAL A CA 1
ATOM 1153 C C . VAL A 1 143 ? 23.084 4.299 -0.982 1.00 60.88 143 VAL A C 1
ATOM 1155 O O . VAL A 1 143 ? 22.760 5.486 -0.898 1.00 60.88 143 VAL A O 1
ATOM 1158 N N . PRO A 1 144 ? 22.490 3.339 -0.248 1.00 55.66 144 PRO A N 1
ATOM 1159 C CA . PRO A 1 144 ? 21.454 3.655 0.723 1.00 55.66 144 PRO A CA 1
ATOM 1160 C C . PRO A 1 144 ? 22.032 4.616 1.760 1.00 55.66 144 PRO A C 1
ATOM 1162 O O . PRO A 1 144 ? 23.053 4.326 2.389 1.00 55.66 144 PRO A O 1
ATOM 1165 N N . ILE A 1 145 ? 21.395 5.775 1.921 1.00 48.62 145 ILE A N 1
ATOM 1166 C CA . ILE A 1 145 ? 21.789 6.737 2.947 1.00 48.62 145 ILE A CA 1
ATOM 1167 C C . ILE A 1 145 ? 21.417 6.105 4.289 1.00 48.62 145 ILE A C 1
ATOM 1169 O O . ILE A 1 145 ? 20.239 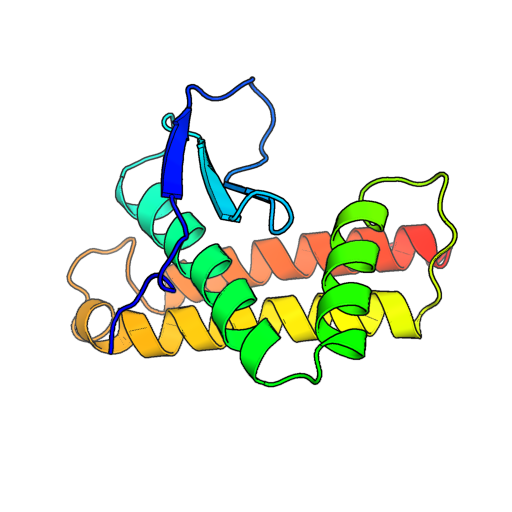5.978 4.626 1.00 48.62 145 ILE A O 1
ATOM 1173 N N . SER A 1 146 ? 22.420 5.654 5.038 1.00 45.44 146 SER A N 1
ATOM 1174 C CA . SER A 1 146 ? 22.255 5.288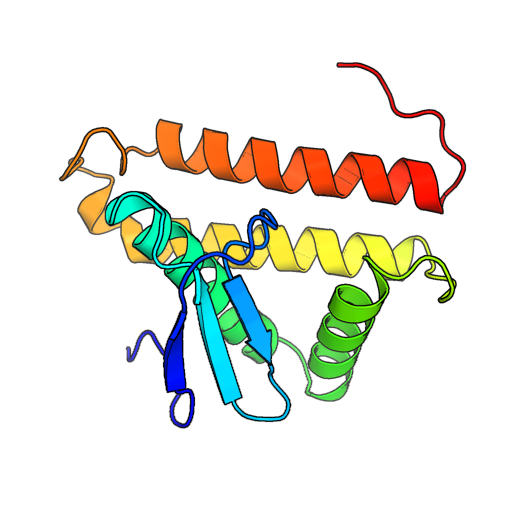 6.442 1.00 45.44 146 SER A CA 1
ATOM 1175 C C . SER A 1 146 ? 21.768 6.521 7.208 1.00 45.44 146 SER A C 1
ATOM 1177 O O . SER A 1 146 ? 22.493 7.512 7.284 1.00 45.44 146 SER A O 1
ATOM 1179 N N . LEU A 1 147 ? 20.524 6.452 7.697 1.00 40.06 147 LEU A N 1
ATOM 1180 C CA . LEU A 1 147 ? 19.939 7.384 8.667 1.00 40.06 147 LEU A CA 1
ATOM 1181 C C . LEU A 1 147 ? 20.504 7.107 10.058 1.00 40.06 147 LEU A C 1
ATOM 1183 O O . LEU A 1 147 ? 20.458 5.915 10.448 1.00 40.06 147 LEU A O 1
#

pLDDT: mean 75.59, std 10.55, range [40.06, 88.75]

Nearest PDB structures (foldseek):
  3dte-assembly1_A  TM=5.722E-01  e=5.885E-02  Deinococcus deserti
  6cyy-assembly1_A  TM=5.582E-01  e=1.613E-01  Mycobacterium tuberculosis H37Rv
  8sln-assembly1_A-2  TM=5.069E-01  e=2.218E-01  Deinococcus geothermalis DSM 11300
  6d2s-assembly1_A  TM=5.323E-01  e=3.770E-01  Mycobacterium tuberculosis H37Rv
  4tql-assembly1_A  TM=2.674E-01  e=6.981E+00  synthetic construct

Secondary structure (DSSP, 8-state):
--SSPTT-EEEEE---SS---EEEETTTTEEEEETTS-HHHHHHHHHHHHHHHHHGGGS-HHHHHHHHHHHHHHT-TTS---HHHHHHHHHHHHHHHHHHHHHHHHHHTTBSSGGGSHHHHHHHHHHHHHHHHHHHHHHTTPPP---

Radius of gyration: 15.66 Å; Cα contacts (8 Å, |Δi|>4): 137; chains: 1; bounding box: 44×30×40 Å

Foldseek 3Di:
DDLQDPQADEAEDADPPDPCQWDQDPVNRYIYGHNPDDPLVSVLSVQLVSQLVVLLVVDDVVLSVLLVVLVVCLPPLVDQDDLVSLVSVLVSSVSSLVSSCVVCVVCQVVPVDPCSHPVNSVVVSVVVSLVSVQSSCVSVVHDRPDD

Mean predicted aligned error: 8.17 Å